Protein AF-G7JCQ2-F1 (afdb_monomer_lite)

Sequence (145 aa):
MEIYSQQILTRKNEEIAKVAKEKLEMEVLLRRLEAEKMELKRITLKRRAMVITLHTKLEEEKERVTMLVENDAESSCGEKEEVRAQKHVRREKNLFCSKYKTHTLGVLVLPCRHLSSCKACNALLQTCPICGMAKKGIIEIQNLI

Secondary structure (DSSP, 8-state):
-HHHHHHHHHHHHHHHHHHHHHHHHHHHHHHHHHHHHHHHHHHHHHHHHHHHHHHHHHHHHHHHHHHHHHHTT-S--------------------B-TTT--B---EEEETT---EE-HHHHHT-SB-TTT-PBP-EEEE-----

pLDDT: mean 79.12, std 21.1, range [32.06, 98.81]

Structure (mmCIF, N/CA/C/O backbone):
data_AF-G7JCQ2-F1
#
_entry.id   AF-G7JCQ2-F1
#
loop_
_atom_site.group_PDB
_atom_site.id
_atom_site.type_symbol
_atom_site.label_atom_id
_atom_site.label_alt_id
_atom_site.label_comp_id
_atom_site.label_asym_id
_atom_site.label_entity_id
_atom_site.label_seq_id
_atom_site.pdbx_PDB_ins_code
_atom_site.Cartn_x
_atom_site.Cartn_y
_atom_site.Cartn_z
_atom_site.occupancy
_atom_site.B_iso_or_equiv
_atom_site.auth_seq_id
_atom_site.auth_comp_id
_atom_site.auth_asym_id
_atom_site.auth_atom_id
_atom_site.pdbx_PDB_model_num
ATOM 1 N N . MET A 1 1 ? -27.606 -2.042 51.139 1.00 64.56 1 MET A N 1
ATOM 2 C CA . MET A 1 1 ? -26.304 -1.658 50.541 1.00 64.56 1 MET A CA 1
ATOM 3 C C . MET A 1 1 ? -25.825 -2.636 49.464 1.00 64.56 1 MET A C 1
ATOM 5 O O . MET A 1 1 ? -25.199 -2.181 48.514 1.00 64.56 1 MET A O 1
ATOM 9 N N . GLU A 1 2 ? -26.139 -3.934 49.542 1.00 80.81 2 GLU A N 1
ATOM 10 C CA . GLU A 1 2 ? -25.660 -4.945 48.573 1.00 80.81 2 GLU A CA 1
ATOM 11 C C . GLU A 1 2 ? -26.140 -4.734 47.129 1.00 80.81 2 GLU A C 1
ATOM 13 O O . GLU A 1 2 ? -25.335 -4.824 46.207 1.00 80.81 2 GLU A O 1
ATOM 18 N N . ILE A 1 3 ? -27.404 -4.346 46.921 1.00 90.56 3 ILE A N 1
ATOM 19 C CA . ILE A 1 3 ? -27.967 -4.128 45.572 1.00 90.56 3 ILE A CA 1
ATOM 20 C C . ILE A 1 3 ? -27.203 -3.034 44.807 1.00 90.56 3 ILE A C 1
ATOM 22 O O . ILE A 1 3 ? -26.891 -3.196 43.630 1.00 90.56 3 ILE A O 1
ATOM 26 N N . TYR A 1 4 ? -26.847 -1.942 45.486 1.00 93.12 4 TYR A N 1
ATOM 27 C CA . TYR A 1 4 ? -26.107 -0.832 44.882 1.00 93.12 4 TYR A CA 1
ATOM 28 C C . TYR A 1 4 ? -24.677 -1.236 44.495 1.00 93.12 4 TYR A C 1
ATOM 30 O O . TYR A 1 4 ? -24.217 -0.917 43.400 1.00 93.12 4 TYR A O 1
ATOM 38 N N . SER A 1 5 ? -23.993 -2.008 45.349 1.00 93.69 5 SER A N 1
ATOM 39 C CA . SER A 1 5 ? -22.675 -2.563 45.004 1.00 93.69 5 SER A CA 1
ATOM 40 C C . SER A 1 5 ? -22.752 -3.484 43.788 1.00 93.69 5 SER A C 1
ATOM 42 O O . SER A 1 5 ? -21.908 -3.404 42.898 1.00 93.69 5 SER A O 1
ATOM 44 N N . GLN A 1 6 ? -23.790 -4.316 43.698 1.00 94.88 6 GLN A N 1
ATOM 45 C CA . GLN A 1 6 ? -23.954 -5.244 42.582 1.00 94.88 6 GLN A CA 1
ATOM 46 C C . GLN A 1 6 ? -24.275 -4.530 41.258 1.00 94.88 6 GLN A C 1
ATOM 48 O O . GLN A 1 6 ? -23.754 -4.906 40.206 1.00 94.88 6 GLN A O 1
ATOM 53 N N . GLN A 1 7 ? -25.056 -3.449 41.305 1.00 95.75 7 GLN A N 1
ATOM 54 C CA . GLN A 1 7 ? -25.316 -2.579 40.150 1.00 95.75 7 GLN A CA 1
ATOM 55 C C . GLN A 1 7 ? -24.054 -1.856 39.657 1.00 95.75 7 GLN A C 1
ATOM 57 O O . GLN A 1 7 ? -23.829 -1.736 38.455 1.00 95.75 7 GLN A O 1
ATOM 62 N N . ILE A 1 8 ? -23.191 -1.398 40.568 1.00 96.75 8 ILE A N 1
ATOM 63 C CA . ILE A 1 8 ? -21.919 -0.776 40.179 1.00 96.75 8 ILE A CA 1
ATOM 64 C C . ILE A 1 8 ? -20.987 -1.800 39.528 1.00 96.75 8 ILE A C 1
ATOM 66 O O . ILE A 1 8 ? -20.383 -1.506 38.496 1.00 96.75 8 ILE A O 1
ATOM 70 N N . LEU A 1 9 ? -20.872 -2.996 40.111 1.00 96.62 9 LEU A N 1
ATOM 71 C CA . LEU A 1 9 ? -20.009 -4.054 39.582 1.00 96.62 9 LEU A CA 1
ATOM 72 C C . LEU A 1 9 ? -20.443 -4.498 38.184 1.00 96.62 9 LEU A C 1
ATOM 74 O O . LEU A 1 9 ? -19.604 -4.624 37.297 1.00 96.62 9 LEU A O 1
ATOM 78 N N . THR A 1 10 ? -21.745 -4.686 37.966 1.00 96.88 10 THR A N 1
ATOM 79 C CA . THR A 1 10 ? -22.289 -5.053 36.647 1.00 96.88 10 THR A CA 1
ATOM 80 C C . THR A 1 10 ? -21.985 -3.987 35.602 1.00 96.88 10 THR A C 1
ATOM 82 O O . THR A 1 10 ? -21.371 -4.303 34.584 1.00 96.88 10 THR A O 1
ATOM 85 N N . ARG A 1 11 ? -22.267 -2.713 35.896 1.00 97.75 11 ARG A N 1
ATOM 86 C CA . ARG A 1 11 ? -21.926 -1.601 34.998 1.00 97.75 11 ARG A CA 1
ATOM 87 C C . ARG A 1 11 ? -20.429 -1.541 34.676 1.00 97.75 11 ARG A C 1
ATOM 89 O O . ARG A 1 11 ? -20.047 -1.334 33.528 1.00 97.75 11 ARG A O 1
ATOM 96 N N . LYS A 1 12 ? -19.561 -1.716 35.676 1.00 98.00 12 LYS A N 1
ATOM 97 C CA . LYS A 1 12 ? -18.105 -1.708 35.462 1.00 98.00 12 LYS A CA 1
ATOM 98 C C . LYS A 1 12 ? -17.647 -2.881 34.602 1.00 98.00 12 LYS A C 1
ATOM 100 O O . LYS A 1 12 ? -16.807 -2.691 33.729 1.00 98.00 12 LYS A O 1
ATOM 105 N N . ASN A 1 13 ? -18.225 -4.061 34.800 1.00 98.19 13 ASN A N 1
ATOM 106 C CA . ASN A 1 13 ? -17.937 -5.228 33.972 1.00 98.19 13 ASN A CA 1
ATOM 107 C C . ASN A 1 13 ? -18.374 -5.019 32.516 1.00 98.19 13 ASN A C 1
ATOM 109 O O . ASN A 1 13 ? -17.644 -5.410 31.609 1.00 98.19 13 ASN A O 1
ATOM 113 N N . GLU A 1 14 ? -19.507 -4.357 32.276 1.00 98.19 14 GLU A N 1
ATOM 114 C CA . GLU A 1 14 ? -19.951 -3.986 30.926 1.00 98.19 14 GLU A CA 1
ATOM 115 C C . GLU A 1 14 ? -19.001 -2.979 30.263 1.00 98.19 14 GLU A C 1
ATOM 117 O O . GLU A 1 14 ? -18.617 -3.160 29.106 1.00 98.19 14 GLU A O 1
ATOM 122 N N . GLU A 1 15 ? -18.567 -1.948 30.999 1.00 98.25 15 GLU A N 1
ATOM 123 C CA . GLU A 1 15 ? -17.565 -0.980 30.528 1.00 98.25 15 GLU A CA 1
ATOM 124 C C . GLU A 1 15 ? -16.246 -1.690 30.159 1.00 98.25 15 GLU A C 1
ATOM 126 O O . GLU A 1 15 ? -15.697 -1.454 29.080 1.00 98.25 15 GLU A O 1
ATOM 131 N N . ILE A 1 16 ? -15.769 -2.614 31.003 1.00 98.44 16 ILE A N 1
ATOM 132 C CA . ILE A 1 16 ? -14.563 -3.419 30.745 1.00 98.44 16 ILE A CA 1
ATOM 133 C C . ILE A 1 16 ? -14.745 -4.302 29.508 1.00 98.44 16 ILE A C 1
ATOM 135 O O . ILE A 1 16 ? -13.866 -4.333 28.647 1.00 98.44 16 ILE A O 1
ATOM 139 N N . ALA A 1 17 ? -15.877 -5.001 29.391 1.00 98.44 17 ALA A N 1
ATOM 140 C CA . ALA A 1 17 ? -16.158 -5.876 28.257 1.00 98.44 17 ALA A CA 1
ATOM 141 C C . ALA A 1 17 ? -16.205 -5.093 26.937 1.00 98.44 17 ALA A C 1
ATOM 143 O O . ALA A 1 17 ? -15.665 -5.547 25.926 1.00 98.44 17 ALA A O 1
ATOM 144 N N . LYS A 1 18 ? -16.789 -3.889 26.954 1.00 98.56 18 LYS A N 1
ATOM 145 C CA . LYS A 1 18 ? -16.821 -2.996 25.794 1.00 98.56 18 LYS A CA 1
ATOM 146 C C . LYS A 1 18 ? -15.414 -2.579 25.367 1.00 98.56 18 LYS A C 1
ATOM 148 O O . LYS A 1 18 ? -15.057 -2.764 24.206 1.00 98.56 18 LYS A O 1
ATOM 153 N N . VAL A 1 19 ? -14.600 -2.083 26.300 1.00 98.50 19 VAL A N 1
ATOM 154 C CA . VAL A 1 19 ? -13.221 -1.658 26.002 1.00 98.50 19 VAL A CA 1
ATOM 155 C C . VAL A 1 19 ? -12.363 -2.842 25.542 1.00 98.50 19 VAL A C 1
ATOM 157 O O . VAL A 1 19 ? -11.559 -2.701 24.624 1.00 98.50 19 VAL A O 1
ATOM 160 N N . ALA A 1 20 ? -12.547 -4.029 26.126 1.00 98.56 20 ALA A N 1
ATOM 161 C CA . ALA A 1 20 ? -11.843 -5.239 25.707 1.00 98.56 20 ALA A CA 1
ATOM 162 C C . ALA A 1 20 ? -12.198 -5.650 24.268 1.00 98.56 20 ALA A C 1
ATOM 164 O O . ALA A 1 20 ? -11.308 -6.025 23.502 1.00 98.56 20 ALA A O 1
ATOM 165 N N . LYS A 1 21 ? -13.476 -5.535 23.882 1.00 98.50 21 LYS A N 1
ATOM 166 C CA . LYS A 1 21 ? -13.931 -5.788 22.510 1.00 98.50 21 LYS A CA 1
ATOM 167 C C . LYS A 1 21 ? -13.309 -4.798 21.523 1.00 98.50 21 LYS A C 1
ATOM 169 O O . LYS A 1 21 ? -12.718 -5.225 20.536 1.00 98.50 21 LYS A O 1
ATOM 174 N N . GLU A 1 22 ? -13.392 -3.501 21.814 1.00 98.56 22 GLU A N 1
ATOM 175 C CA . GLU A 1 22 ? -12.808 -2.449 20.970 1.00 98.56 22 GLU A CA 1
ATOM 176 C C . GLU A 1 22 ? -11.291 -2.634 20.820 1.00 98.56 22 GLU A C 1
ATOM 178 O O . GLU A 1 22 ? -10.754 -2.558 19.715 1.00 98.56 22 GLU A O 1
ATOM 183 N N . LYS A 1 23 ? -10.589 -2.970 21.910 1.00 98.50 23 LYS A N 1
ATOM 184 C CA . LYS A 1 23 ? -9.157 -3.290 21.873 1.00 98.50 23 LYS A CA 1
ATOM 185 C C . LYS A 1 23 ? -8.858 -4.448 20.918 1.00 98.50 23 LYS A C 1
ATOM 187 O O . LYS A 1 23 ? -7.937 -4.340 20.111 1.00 98.50 23 LYS A O 1
ATOM 192 N N . LEU A 1 24 ? -9.623 -5.539 20.989 1.00 98.69 24 LEU A N 1
ATOM 193 C CA . LEU A 1 24 ? -9.424 -6.699 20.119 1.00 98.69 24 LEU A CA 1
ATOM 194 C C . LEU A 1 24 ? -9.631 -6.342 18.640 1.00 98.69 24 LEU A C 1
ATOM 196 O O . LEU A 1 24 ? -8.830 -6.738 17.793 1.00 98.69 24 LEU A O 1
ATOM 200 N N . GLU A 1 25 ? -10.678 -5.574 18.328 1.00 98.62 25 GLU A N 1
ATOM 201 C CA . GLU A 1 25 ? -10.949 -5.093 16.968 1.00 98.62 25 GLU A CA 1
ATOM 202 C C . GLU A 1 25 ? -9.783 -4.248 16.437 1.00 98.62 25 GLU A C 1
ATOM 204 O O . GLU A 1 25 ? -9.300 -4.476 15.323 1.00 98.62 25 GLU A O 1
ATOM 209 N N . MET A 1 26 ? -9.262 -3.336 17.262 1.00 98.62 26 MET A N 1
ATOM 210 C CA . MET A 1 26 ? -8.110 -2.507 16.907 1.00 98.62 26 MET A CA 1
ATOM 211 C C . MET A 1 26 ? -6.836 -3.331 16.688 1.00 98.62 26 MET A C 1
ATOM 213 O O . MET A 1 26 ? -6.115 -3.091 15.720 1.00 98.62 26 MET A O 1
ATOM 217 N N . GLU A 1 27 ? -6.565 -4.337 17.522 1.00 98.75 27 GLU A N 1
ATOM 218 C CA . GLU A 1 27 ? -5.420 -5.238 17.338 1.00 98.75 27 GLU A CA 1
ATOM 219 C C . GLU A 1 27 ? -5.520 -6.060 16.044 1.00 98.75 27 GLU A C 1
ATOM 221 O O . GLU A 1 27 ? -4.516 -6.286 15.366 1.00 98.75 27 GLU A O 1
ATOM 226 N N . VAL A 1 28 ? -6.724 -6.506 15.671 1.00 98.62 28 VAL A N 1
ATOM 227 C CA . VAL A 1 28 ? -6.957 -7.210 14.400 1.00 98.62 28 VAL A CA 1
ATOM 228 C C . VAL A 1 28 ? -6.686 -6.289 13.211 1.00 98.62 28 VAL A C 1
ATOM 230 O O . VAL A 1 28 ? -5.988 -6.692 12.276 1.00 98.62 28 VAL A O 1
ATOM 233 N N . LEU A 1 29 ? -7.185 -5.051 13.251 1.00 98.62 29 LEU A N 1
ATOM 234 C CA . LEU A 1 29 ? -6.926 -4.062 12.204 1.00 98.62 29 LEU A CA 1
ATOM 235 C C . LEU A 1 29 ? -5.436 -3.732 12.091 1.00 98.62 29 LEU A C 1
ATOM 237 O O . LEU A 1 29 ? -4.911 -3.674 10.979 1.00 98.62 29 LEU A O 1
ATOM 241 N N . LEU A 1 30 ? -4.746 -3.577 13.223 1.00 98.81 30 LEU A N 1
ATOM 242 C CA . LEU A 1 30 ? -3.314 -3.299 13.251 1.00 98.81 30 LEU A CA 1
ATOM 243 C C . LEU A 1 30 ? -2.516 -4.427 12.589 1.00 98.81 30 LEU A C 1
ATOM 245 O O . LEU A 1 30 ? -1.739 -4.162 11.673 1.00 98.81 30 LEU A O 1
ATOM 249 N N . ARG A 1 31 ? -2.780 -5.687 12.964 1.00 98.75 31 ARG A N 1
ATOM 250 C CA . ARG A 1 31 ? -2.130 -6.857 12.349 1.00 98.75 31 ARG A CA 1
ATOM 251 C C . ARG A 1 31 ? -2.357 -6.917 10.838 1.00 98.75 31 ARG A C 1
ATOM 253 O O . ARG A 1 31 ? -1.432 -7.228 10.087 1.00 98.75 31 ARG A O 1
ATOM 260 N N . ARG A 1 32 ? -3.569 -6.590 10.372 1.00 98.69 32 ARG A N 1
ATOM 261 C CA . ARG A 1 32 ? -3.880 -6.552 8.934 1.00 98.69 32 ARG A CA 1
ATOM 262 C C . ARG A 1 32 ? -3.069 -5.476 8.211 1.00 98.69 32 ARG A C 1
ATOM 264 O O . ARG A 1 32 ? -2.437 -5.768 7.199 1.00 98.69 32 ARG A O 1
ATOM 271 N N . LEU A 1 33 ? -3.043 -4.257 8.749 1.00 98.75 33 LEU A N 1
ATOM 272 C CA . LEU A 1 33 ? -2.293 -3.140 8.166 1.00 98.75 33 LEU A CA 1
ATOM 273 C C . LEU A 1 33 ? -0.783 -3.404 8.149 1.00 98.75 33 LEU A C 1
ATOM 275 O O . LEU A 1 33 ? -0.097 -3.047 7.190 1.00 98.75 33 LEU A O 1
ATOM 279 N N . GLU A 1 34 ? -0.249 -4.051 9.182 1.00 98.81 34 GLU A N 1
ATOM 280 C CA . GLU A 1 34 ? 1.154 -4.462 9.224 1.00 98.81 34 GLU A CA 1
ATOM 281 C C . GLU A 1 34 ? 1.482 -5.483 8.130 1.00 98.81 34 GLU A C 1
ATOM 283 O O . GLU A 1 34 ? 2.492 -5.326 7.437 1.00 98.81 34 GLU A O 1
ATOM 288 N N . ALA A 1 35 ? 0.615 -6.475 7.908 1.00 98.62 35 ALA A N 1
ATOM 289 C CA . ALA A 1 35 ? 0.781 -7.441 6.825 1.00 98.62 35 ALA A CA 1
ATOM 290 C C . ALA A 1 35 ? 0.739 -6.766 5.440 1.00 98.62 35 ALA A C 1
ATOM 292 O O . ALA A 1 35 ? 1.644 -6.971 4.626 1.00 98.62 35 ALA A O 1
ATOM 293 N N . GLU A 1 36 ? -0.248 -5.897 5.193 1.00 98.75 36 GLU A N 1
ATOM 294 C CA . GLU A 1 36 ? -0.365 -5.122 3.948 1.00 98.75 36 GLU A CA 1
ATOM 295 C C . GLU A 1 36 ? 0.879 -4.252 3.702 1.00 98.75 36 GLU A C 1
ATOM 297 O O . GLU A 1 36 ? 1.440 -4.237 2.604 1.00 98.75 36 GLU A O 1
ATOM 302 N N . LYS A 1 37 ? 1.381 -3.574 4.741 1.00 98.50 37 LYS A N 1
ATOM 303 C CA . LYS A 1 37 ? 2.609 -2.769 4.676 1.00 98.50 37 LYS A CA 1
ATOM 304 C C . LYS A 1 37 ? 3.818 -3.603 4.261 1.00 98.50 37 LYS A C 1
ATOM 306 O O . LYS A 1 37 ? 4.625 -3.148 3.444 1.00 98.50 37 LYS A O 1
ATOM 311 N N . MET A 1 38 ? 3.984 -4.793 4.834 1.00 98.62 38 MET A N 1
ATOM 312 C CA . MET A 1 38 ? 5.109 -5.672 4.503 1.00 98.62 38 MET A CA 1
ATOM 313 C C . MET A 1 38 ? 5.020 -6.174 3.059 1.00 98.62 38 MET A C 1
ATOM 315 O O . MET A 1 38 ? 6.026 -6.171 2.345 1.00 98.62 38 MET A O 1
ATOM 319 N N . GLU A 1 39 ? 3.819 -6.500 2.590 1.00 98.69 39 GLU A N 1
ATOM 320 C CA . GLU A 1 39 ? 3.589 -6.922 1.210 1.00 98.69 39 GLU A CA 1
ATOM 321 C C . GLU A 1 39 ? 3.871 -5.796 0.201 1.00 98.69 39 GLU A C 1
ATOM 323 O O . GLU A 1 39 ? 4.594 -5.992 -0.781 1.00 98.69 39 GLU A O 1
ATOM 328 N N . LEU A 1 40 ? 3.411 -4.572 0.476 1.00 98.69 40 LEU A N 1
ATOM 329 C CA . LEU A 1 40 ? 3.705 -3.409 -0.367 1.00 98.69 40 LEU A CA 1
ATOM 330 C C . LEU A 1 40 ? 5.206 -3.097 -0.424 1.00 98.69 40 LEU A C 1
ATOM 332 O O . LEU A 1 40 ? 5.734 -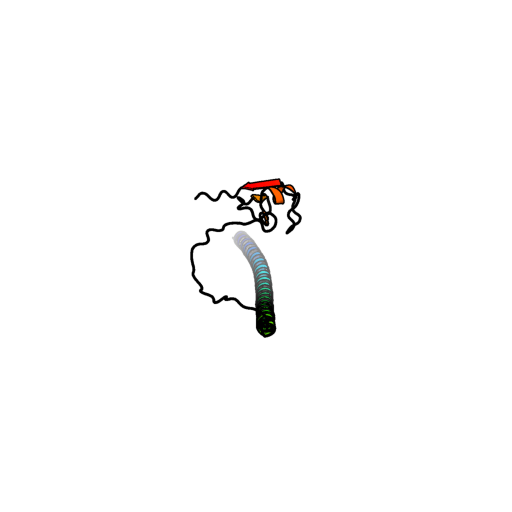2.784 -1.499 1.00 98.69 40 LEU A O 1
ATOM 336 N N . LYS A 1 41 ? 5.926 -3.231 0.698 1.00 98.75 41 LYS A N 1
ATOM 337 C CA . LYS A 1 41 ? 7.393 -3.114 0.719 1.00 98.75 41 LYS A CA 1
ATOM 338 C C . LYS A 1 41 ? 8.044 -4.169 -0.174 1.00 98.75 41 LYS A C 1
ATOM 340 O O . LYS A 1 41 ? 8.902 -3.827 -0.989 1.00 98.75 41 LYS A O 1
ATOM 345 N N . ARG A 1 42 ? 7.612 -5.431 -0.075 1.00 98.69 42 ARG A N 1
ATOM 346 C CA . ARG A 1 42 ? 8.112 -6.535 -0.907 1.00 98.69 42 ARG A CA 1
ATOM 347 C C . ARG A 1 42 ? 7.894 -6.261 -2.397 1.00 98.69 42 ARG A C 1
ATOM 349 O O . ARG A 1 42 ? 8.812 -6.449 -3.195 1.00 98.69 42 ARG A O 1
ATOM 356 N N . ILE A 1 43 ? 6.701 -5.808 -2.781 1.00 98.56 43 ILE A N 1
ATOM 357 C CA . ILE A 1 43 ? 6.374 -5.451 -4.170 1.00 98.56 43 ILE A CA 1
ATOM 358 C C . ILE A 1 43 ? 7.261 -4.302 -4.651 1.00 98.56 43 ILE A C 1
ATOM 360 O O . ILE A 1 43 ? 7.825 -4.377 -5.742 1.00 98.56 43 ILE A O 1
ATOM 364 N N . THR A 1 44 ? 7.423 -3.263 -3.835 1.00 98.56 44 THR A N 1
ATOM 365 C CA . THR A 1 44 ? 8.239 -2.092 -4.178 1.00 98.56 44 THR A CA 1
ATOM 366 C C . THR A 1 44 ? 9.699 -2.473 -4.403 1.00 98.56 44 THR A C 1
ATOM 368 O O . THR A 1 44 ? 10.290 -2.055 -5.395 1.00 98.56 44 THR A O 1
ATOM 371 N N . LEU A 1 45 ? 10.270 -3.318 -3.539 1.00 98.62 45 LEU A N 1
ATOM 372 C CA . LEU A 1 45 ? 11.637 -3.816 -3.703 1.00 98.62 45 LEU A CA 1
ATOM 373 C C . LEU A 1 45 ? 11.800 -4.616 -4.999 1.00 98.62 45 LEU A C 1
ATOM 375 O O . LEU A 1 45 ? 12.734 -4.356 -5.756 1.00 98.62 45 LEU A O 1
ATOM 379 N N . LYS A 1 46 ? 10.868 -5.532 -5.302 1.00 98.56 46 LYS A N 1
ATOM 380 C CA . LYS A 1 46 ? 10.893 -6.289 -6.565 1.00 98.56 46 LYS A CA 1
ATOM 381 C C . LYS A 1 46 ? 10.798 -5.370 -7.782 1.00 98.56 46 LYS A C 1
ATOM 383 O O . LYS A 1 46 ? 11.594 -5.504 -8.704 1.00 98.56 46 LYS A O 1
ATOM 388 N N . ARG A 1 47 ? 9.876 -4.402 -7.768 1.00 98.56 47 ARG A N 1
ATOM 389 C CA . ARG A 1 47 ? 9.733 -3.414 -8.850 1.00 98.56 47 ARG A CA 1
ATOM 390 C C . ARG A 1 47 ? 10.999 -2.581 -9.020 1.00 98.56 47 ARG A C 1
ATOM 392 O O . ARG A 1 47 ? 11.439 -2.384 -10.145 1.00 98.56 47 ARG A O 1
ATOM 399 N N . ARG A 1 48 ? 11.618 -2.142 -7.920 1.00 98.44 48 ARG A N 1
ATOM 400 C CA . ARG A 1 48 ? 12.886 -1.403 -7.953 1.00 98.44 48 ARG A CA 1
ATOM 401 C C . ARG A 1 48 ? 14.000 -2.232 -8.590 1.00 98.44 48 ARG A C 1
ATOM 403 O O . ARG A 1 48 ? 14.696 -1.715 -9.454 1.00 98.44 48 ARG A O 1
ATOM 410 N N . ALA A 1 49 ? 14.137 -3.503 -8.209 1.00 98.50 49 ALA A N 1
ATOM 411 C CA . ALA A 1 49 ? 15.117 -4.404 -8.813 1.00 98.50 49 ALA A CA 1
ATOM 412 C C . ALA A 1 49 ? 14.880 -4.571 -10.323 1.00 98.50 49 ALA A C 1
ATOM 414 O O . ALA A 1 49 ? 15.812 -4.420 -11.104 1.00 98.50 49 ALA A O 1
ATOM 415 N N . MET A 1 50 ? 13.626 -4.780 -10.745 1.00 98.44 50 MET A N 1
ATOM 416 C CA . MET A 1 50 ? 13.274 -4.873 -12.167 1.00 98.44 50 MET A CA 1
ATOM 417 C C . MET A 1 50 ? 13.629 -3.599 -12.940 1.00 98.44 50 MET A C 1
ATOM 419 O O . MET A 1 50 ? 14.192 -3.691 -14.025 1.00 98.44 50 MET A O 1
ATOM 423 N N . VAL A 1 51 ? 13.329 -2.418 -12.388 1.00 98.56 51 VAL A N 1
ATOM 424 C CA . VAL A 1 51 ? 13.674 -1.131 -13.014 1.00 98.56 51 VAL A CA 1
ATOM 425 C C . VAL A 1 51 ? 15.183 -0.999 -13.193 1.00 98.56 51 VAL A C 1
ATOM 427 O O . VAL A 1 51 ? 15.620 -0.606 -14.268 1.00 98.56 51 VAL A O 1
ATOM 430 N N . ILE A 1 52 ? 15.972 -1.369 -12.179 1.00 98.31 52 ILE A N 1
ATOM 431 C CA . ILE A 1 52 ? 17.437 -1.353 -12.270 1.00 98.31 52 ILE A CA 1
ATOM 432 C C . ILE A 1 52 ? 17.905 -2.290 -13.386 1.00 98.31 52 ILE A C 1
ATOM 434 O O . ILE A 1 52 ? 18.625 -1.851 -14.272 1.00 98.31 52 ILE A O 1
ATOM 438 N N . THR A 1 53 ? 17.443 -3.544 -13.408 1.00 98.38 53 THR A N 1
ATOM 439 C CA . THR A 1 53 ? 17.826 -4.512 -14.448 1.00 98.38 53 THR A CA 1
ATOM 440 C C . THR A 1 53 ? 17.464 -4.033 -15.853 1.00 98.38 53 THR A C 1
ATOM 442 O O . THR A 1 53 ? 18.266 -4.169 -16.773 1.00 98.38 53 THR A O 1
ATOM 445 N N . LEU A 1 54 ? 16.263 -3.482 -16.039 1.00 98.38 54 LEU A N 1
ATOM 446 C CA . LEU A 1 54 ? 15.833 -2.960 -17.336 1.00 98.38 54 LEU A CA 1
ATOM 447 C C . LEU A 1 54 ? 16.654 -1.740 -17.755 1.00 98.38 54 LEU A C 1
ATOM 449 O O . LEU A 1 54 ? 17.020 -1.634 -18.921 1.00 98.38 54 LEU A O 1
ATOM 453 N N . HIS A 1 55 ? 16.961 -0.844 -16.815 1.00 98.19 55 HIS A N 1
ATOM 454 C CA . HIS A 1 55 ? 17.796 0.319 -17.084 1.00 98.19 55 HIS A CA 1
ATOM 455 C C . HIS A 1 55 ? 19.208 -0.095 -17.502 1.00 98.19 55 HIS A C 1
ATOM 457 O O . HIS A 1 55 ? 19.679 0.369 -18.532 1.00 98.19 55 HIS A O 1
ATOM 463 N N . THR A 1 56 ? 19.837 -1.025 -16.778 1.00 98.00 56 THR A N 1
ATOM 464 C CA . THR A 1 56 ? 21.159 -1.557 -17.137 1.00 98.00 56 THR A CA 1
ATOM 465 C C . THR A 1 56 ? 21.158 -2.162 -18.540 1.00 98.00 56 THR A C 1
ATOM 467 O O . THR A 1 56 ? 21.974 -1.769 -19.363 1.00 98.00 56 THR A O 1
ATOM 470 N N . LYS A 1 57 ? 20.187 -3.029 -18.860 1.00 97.81 57 LYS A N 1
ATOM 471 C CA . LYS A 1 57 ? 20.069 -3.615 -20.207 1.00 97.81 57 LYS A CA 1
ATOM 472 C C . LYS A 1 57 ? 19.894 -2.563 -21.301 1.00 97.81 57 LYS A C 1
ATOM 474 O O . LYS A 1 57 ? 20.426 -2.720 -22.392 1.00 97.81 57 LYS A O 1
ATOM 479 N N . LEU A 1 58 ? 19.135 -1.504 -21.024 1.00 97.62 58 LEU A N 1
ATOM 480 C CA . LEU A 1 58 ? 18.941 -0.419 -21.979 1.00 97.62 58 LEU A CA 1
ATOM 481 C C . LEU A 1 58 ? 20.246 0.338 -22.248 1.00 97.62 58 LEU A C 1
ATOM 483 O O . LEU A 1 58 ? 20.516 0.669 -23.399 1.00 97.62 58 LEU A O 1
ATOM 487 N N . GLU A 1 59 ? 21.039 0.621 -21.214 1.00 96.56 59 GLU A N 1
ATOM 488 C CA . GLU A 1 59 ? 22.337 1.279 -21.393 1.00 96.56 59 GLU A CA 1
ATOM 489 C C . GLU A 1 59 ? 23.331 0.378 -22.143 1.00 96.56 59 GLU A C 1
ATOM 491 O O . GLU A 1 59 ? 23.980 0.848 -23.072 1.00 96.56 59 GLU A O 1
ATOM 496 N N . GLU A 1 60 ? 23.363 -0.926 -21.850 1.00 95.81 60 GLU A N 1
ATOM 497 C CA . GLU A 1 60 ? 24.183 -1.896 -22.594 1.00 95.81 60 GLU A CA 1
ATOM 498 C C . GLU A 1 60 ? 23.814 -1.966 -24.091 1.00 95.81 60 GLU A C 1
ATOM 500 O O . GLU A 1 60 ? 24.694 -2.048 -24.947 1.00 95.81 60 GLU A O 1
ATOM 505 N N . GLU A 1 61 ? 22.520 -1.938 -24.438 1.00 94.38 61 GLU A N 1
ATOM 506 C CA . GLU A 1 61 ? 22.077 -1.897 -25.843 1.00 94.38 61 GLU A CA 1
ATOM 507 C C . GLU A 1 61 ? 22.450 -0.577 -26.528 1.00 94.38 61 GLU A C 1
ATOM 509 O O . GLU A 1 61 ? 22.875 -0.576 -27.682 1.00 94.38 61 GLU A O 1
ATOM 514 N N . LYS A 1 62 ? 22.324 0.561 -25.834 1.00 93.81 62 LYS A N 1
ATOM 515 C CA . LYS A 1 62 ? 22.753 1.862 -26.376 1.00 93.81 62 LYS A CA 1
ATOM 516 C C . LYS A 1 62 ? 24.252 1.886 -26.657 1.00 93.81 62 LYS A C 1
ATOM 518 O O . LYS A 1 62 ? 24.666 2.415 -27.689 1.00 93.81 62 LYS A O 1
ATOM 523 N N . GLU A 1 63 ? 25.054 1.323 -25.759 1.00 89.44 63 GLU A N 1
ATOM 524 C CA . GLU A 1 63 ? 26.497 1.199 -25.947 1.00 89.44 63 GLU A CA 1
ATOM 525 C C . GLU A 1 63 ? 26.818 0.294 -27.143 1.00 89.44 63 GLU A C 1
ATOM 527 O O . GLU A 1 63 ? 27.587 0.698 -28.009 1.00 89.44 63 GLU A O 1
ATOM 532 N N . ARG A 1 64 ? 26.140 -0.857 -27.289 1.00 88.50 64 ARG A N 1
ATOM 533 C CA . ARG A 1 64 ? 26.269 -1.714 -28.485 1.00 88.50 64 ARG A CA 1
ATOM 534 C C . ARG A 1 64 ? 25.959 -0.980 -29.785 1.00 88.50 64 ARG A C 1
ATOM 536 O O . ARG A 1 64 ? 26.721 -1.095 -30.741 1.00 88.50 64 ARG A O 1
ATOM 543 N N . VAL A 1 65 ? 24.864 -0.222 -29.832 1.00 84.88 65 VAL A N 1
ATOM 544 C CA . VAL A 1 65 ? 24.505 0.576 -31.015 1.00 84.88 65 VAL A CA 1
ATOM 545 C C . VAL A 1 65 ? 25.571 1.634 -31.301 1.00 84.88 65 VAL A C 1
ATOM 547 O O . VAL A 1 65 ? 25.938 1.824 -32.455 1.00 84.88 65 VAL A O 1
ATOM 550 N N . THR A 1 66 ? 26.109 2.283 -30.267 1.00 80.75 66 THR A N 1
ATOM 551 C CA . THR A 1 66 ? 27.178 3.285 -30.418 1.00 80.75 66 THR A CA 1
ATOM 552 C C . THR A 1 66 ? 28.456 2.648 -30.980 1.00 80.75 66 THR A C 1
ATOM 554 O O . THR A 1 66 ? 28.990 3.141 -31.967 1.00 80.75 66 THR A O 1
ATOM 557 N N . MET A 1 67 ? 28.878 1.497 -30.445 1.00 72.88 67 MET A N 1
ATOM 558 C CA . MET A 1 67 ? 30.052 0.744 -30.915 1.00 72.88 67 MET A CA 1
ATOM 559 C C . MET A 1 67 ? 29.913 0.222 -32.356 1.00 72.88 67 MET A C 1
ATOM 561 O O . MET A 1 67 ? 30.907 0.128 -33.078 1.00 72.88 67 MET A O 1
ATOM 565 N N . LEU A 1 68 ? 28.697 -0.137 -32.788 1.00 69.44 68 LEU A N 1
ATOM 566 C CA . LEU A 1 68 ? 28.422 -0.539 -34.174 1.00 69.44 68 LEU A CA 1
ATOM 567 C C . LEU A 1 68 ? 28.526 0.647 -35.141 1.00 69.44 68 LEU A C 1
ATOM 569 O O . LEU A 1 68 ? 29.090 0.497 -36.219 1.00 69.44 68 LEU A O 1
ATOM 573 N N . VAL A 1 69 ? 28.037 1.826 -34.746 1.00 62.41 69 VAL A N 1
ATOM 574 C CA . VAL A 1 69 ? 28.156 3.059 -35.545 1.00 62.41 69 VAL A CA 1
ATOM 575 C C . VAL A 1 69 ? 29.614 3.524 -35.652 1.00 62.41 69 VAL A C 1
ATOM 577 O O . VAL A 1 69 ? 30.003 4.065 -36.681 1.00 62.41 69 VAL A O 1
ATOM 580 N N . GLU A 1 70 ? 30.433 3.290 -34.623 1.00 55.81 70 GLU A N 1
ATOM 581 C CA . GLU A 1 70 ? 31.862 3.630 -34.638 1.00 55.81 70 GLU A CA 1
ATOM 582 C C . GLU A 1 70 ? 32.711 2.671 -35.499 1.00 55.81 70 GLU A C 1
ATOM 584 O O . GLU A 1 70 ? 33.697 3.112 -36.083 1.00 55.81 70 GLU A O 1
ATOM 589 N N . ASN A 1 71 ? 32.323 1.395 -35.646 1.00 51.88 71 ASN A N 1
ATOM 590 C CA . ASN A 1 71 ? 33.047 0.423 -36.489 1.00 51.88 71 ASN A CA 1
ATOM 591 C C . ASN A 1 71 ? 32.677 0.470 -37.983 1.00 51.88 71 ASN A C 1
ATOM 593 O O . ASN A 1 71 ? 33.464 0.019 -38.810 1.00 51.88 71 ASN A O 1
ATOM 597 N N . ASP A 1 72 ? 31.519 1.021 -38.355 1.00 49.25 72 ASP A N 1
ATOM 598 C CA . ASP A 1 72 ? 31.099 1.147 -39.766 1.00 49.25 72 ASP A CA 1
ATOM 599 C C . ASP A 1 72 ? 31.723 2.380 -40.468 1.00 49.25 72 ASP A C 1
ATOM 601 O O . ASP A 1 72 ? 31.452 2.663 -41.634 1.00 49.25 72 ASP A O 1
ATOM 605 N N . ALA A 1 73 ? 32.583 3.124 -39.758 1.00 48.28 73 ALA A N 1
ATOM 606 C CA . ALA A 1 73 ? 33.273 4.319 -40.246 1.00 48.28 73 ALA A CA 1
ATOM 607 C C . ALA A 1 73 ? 34.673 4.050 -40.849 1.00 48.28 73 ALA A C 1
ATOM 609 O O . ALA A 1 73 ? 35.325 4.991 -41.298 1.00 48.28 73 ALA A O 1
ATOM 610 N N . GLU A 1 74 ? 35.133 2.793 -40.927 1.00 46.22 74 GLU A N 1
ATOM 611 C CA . GLU A 1 74 ? 36.384 2.419 -41.623 1.00 46.22 74 GLU A CA 1
ATOM 612 C C . GLU A 1 74 ? 36.189 2.063 -43.116 1.00 46.22 74 GLU A C 1
ATOM 614 O O . GLU A 1 74 ? 37.060 1.460 -43.745 1.00 46.22 74 GLU A O 1
ATOM 619 N N . SER A 1 75 ? 35.075 2.465 -43.741 1.00 47.75 75 SER A N 1
ATOM 620 C CA . SER A 1 75 ? 34.916 2.389 -45.201 1.00 47.75 75 SER A CA 1
ATOM 621 C C . SER A 1 75 ? 35.260 3.730 -45.858 1.00 47.75 75 SER A C 1
ATOM 623 O O . SER A 1 75 ? 34.481 4.681 -45.870 1.00 47.75 75 SER A O 1
ATOM 625 N N . SER A 1 76 ? 36.483 3.802 -46.380 1.00 49.88 76 SER A N 1
ATOM 626 C CA . SER A 1 76 ? 37.058 4.922 -47.131 1.00 49.88 76 SER A CA 1
ATOM 627 C C . SER A 1 76 ? 36.195 5.369 -48.323 1.00 49.88 76 SER A C 1
ATOM 629 O O . SER A 1 76 ? 36.016 4.597 -49.263 1.00 49.88 76 SER A O 1
ATOM 631 N N . CYS A 1 77 ? 35.740 6.634 -48.312 1.00 34.34 77 CYS A N 1
ATOM 632 C CA . CYS A 1 77 ? 35.823 7.575 -49.444 1.00 34.34 77 CYS A CA 1
ATOM 633 C C . CYS A 1 77 ? 35.282 8.981 -49.080 1.00 34.34 77 CYS A C 1
ATOM 635 O O . CYS A 1 77 ? 34.074 9.173 -48.977 1.00 34.34 77 CYS A O 1
ATOM 637 N N . GLY A 1 78 ? 36.171 9.983 -49.023 1.00 32.06 78 GLY A N 1
ATOM 638 C CA . GLY A 1 78 ? 35.839 11.392 -49.307 1.00 32.06 78 GLY A CA 1
ATOM 639 C C . GLY A 1 78 ? 35.680 12.347 -48.114 1.00 32.06 78 GLY A C 1
ATOM 640 O O . GLY A 1 78 ? 34.674 12.339 -47.421 1.00 32.06 78 GLY A O 1
ATOM 641 N N . GLU A 1 79 ? 36.679 13.219 -47.964 1.00 38.88 79 GLU A N 1
ATOM 642 C CA . GLU A 1 79 ? 36.787 14.459 -47.166 1.00 38.88 79 GLU A CA 1
ATOM 643 C C . GLU A 1 79 ? 35.441 15.234 -46.999 1.00 38.88 79 GLU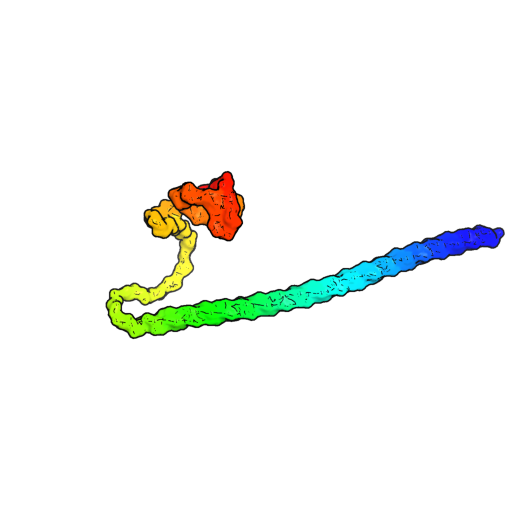 A C 1
ATOM 645 O O . GLU A 1 79 ? 34.681 15.345 -47.957 1.00 38.88 79 GLU A O 1
ATOM 650 N N . LYS A 1 80 ? 35.067 15.873 -45.872 1.00 36.59 80 LYS A N 1
ATOM 651 C CA . LYS A 1 80 ? 35.806 16.828 -45.018 1.00 36.59 80 LYS A CA 1
ATOM 652 C C . LYS A 1 80 ? 35.176 16.971 -43.614 1.00 36.59 80 LYS A C 1
ATOM 654 O O . LYS A 1 80 ? 33.975 17.182 -43.496 1.00 36.59 80 LYS A O 1
ATOM 659 N N . GLU A 1 81 ? 36.051 16.938 -42.607 1.00 35.16 81 GLU A N 1
ATOM 660 C CA . GLU A 1 81 ? 36.037 17.658 -41.316 1.00 35.16 81 GLU A CA 1
ATOM 661 C C . GLU A 1 81 ? 34.718 17.821 -40.531 1.00 35.16 81 GLU A C 1
ATOM 663 O O . GLU A 1 81 ? 34.032 18.839 -40.596 1.00 35.16 81 GLU A O 1
ATOM 668 N N . GLU A 1 82 ? 34.502 16.891 -39.599 1.00 44.28 82 GLU A N 1
ATOM 669 C CA . GLU A 1 82 ? 33.978 17.204 -38.269 1.00 44.28 82 GLU A CA 1
ATOM 670 C C . GLU A 1 82 ? 35.064 16.904 -37.227 1.00 44.28 82 GLU A C 1
ATOM 672 O O . GLU A 1 82 ? 35.481 15.756 -37.094 1.00 44.28 82 GLU A O 1
ATOM 677 N N . VAL A 1 83 ? 35.461 17.887 -36.408 1.00 39.97 83 VAL A N 1
ATOM 678 C CA . VAL A 1 83 ? 35.897 17.595 -35.033 1.00 39.97 83 VAL A CA 1
ATOM 679 C C . VAL A 1 83 ? 35.260 18.579 -34.055 1.00 39.97 83 VAL A C 1
ATOM 681 O O . VAL A 1 83 ? 35.451 19.792 -34.094 1.00 39.97 83 VAL A O 1
ATOM 684 N N . ARG A 1 84 ? 34.483 17.960 -33.167 1.00 48.97 84 ARG A N 1
ATOM 685 C CA . ARG A 1 84 ? 33.844 18.416 -31.931 1.00 48.97 84 ARG A CA 1
ATOM 686 C C . ARG A 1 84 ? 34.502 19.609 -31.231 1.00 48.97 84 ARG A C 1
ATOM 688 O O . ARG A 1 84 ? 35.680 19.577 -30.895 1.00 48.97 84 ARG A O 1
ATOM 695 N N . ALA A 1 85 ? 33.657 20.512 -30.738 1.00 32.78 85 ALA A N 1
ATOM 696 C CA . ALA A 1 85 ? 33.876 21.115 -29.427 1.00 32.78 85 ALA A CA 1
ATOM 697 C C . ALA A 1 85 ? 32.540 21.390 -28.732 1.00 32.78 85 ALA A C 1
ATOM 699 O O . ALA A 1 85 ? 31.748 22.246 -29.123 1.00 32.78 85 ALA A O 1
ATOM 700 N N . GLN A 1 86 ? 32.322 20.637 -27.662 1.00 44.44 86 GLN A N 1
ATOM 701 C CA . GLN A 1 86 ? 31.364 20.893 -26.600 1.00 44.44 86 GLN A CA 1
ATOM 702 C C . GLN A 1 86 ? 31.444 22.371 -26.173 1.00 44.44 86 GLN A C 1
ATOM 704 O O . GLN A 1 86 ? 32.426 22.800 -25.570 1.00 44.44 86 GLN A O 1
ATOM 709 N N . LYS A 1 87 ? 30.405 23.160 -26.454 1.00 32.59 87 LYS A N 1
ATOM 710 C CA . LYS A 1 87 ? 30.161 24.429 -25.76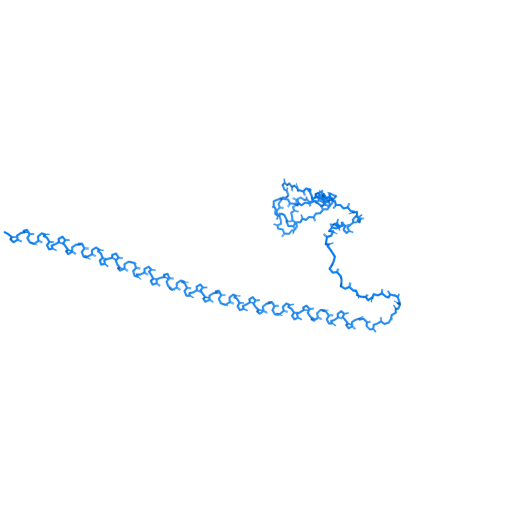2 1.00 32.59 87 LYS A CA 1
ATOM 711 C C . LYS A 1 87 ? 28.698 24.505 -25.358 1.00 32.59 87 LYS A C 1
ATOM 713 O O . LYS A 1 87 ? 27.804 24.683 -26.179 1.00 32.59 87 L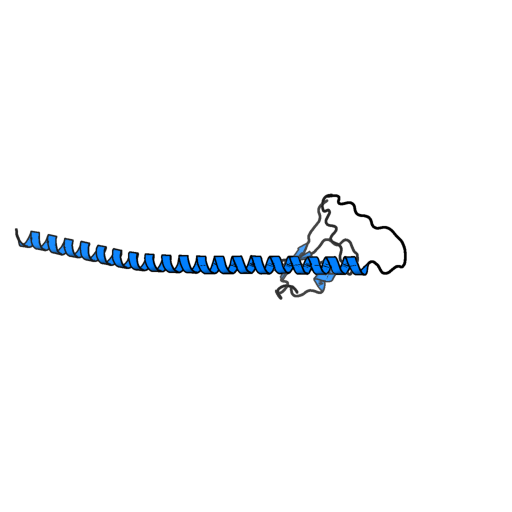YS A O 1
ATOM 718 N N . HIS A 1 88 ? 28.485 24.379 -24.051 1.00 39.44 88 HIS A N 1
ATOM 719 C CA . HIS A 1 88 ? 27.347 24.952 -23.350 1.00 39.44 88 HIS A CA 1
ATOM 720 C C . HIS A 1 88 ? 27.180 26.417 -23.779 1.00 39.44 88 HIS A C 1
ATOM 722 O O . HIS A 1 88 ? 27.857 27.299 -23.260 1.00 39.44 88 HIS A O 1
ATOM 728 N N . VAL A 1 89 ? 26.271 26.685 -24.712 1.00 33.28 89 VAL A N 1
ATOM 729 C CA . VAL A 1 89 ? 25.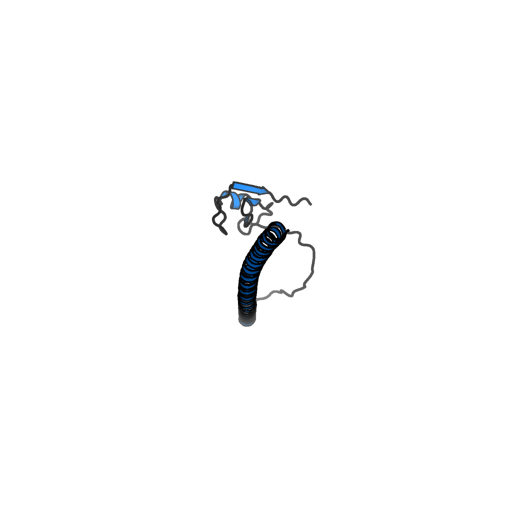722 28.021 -24.939 1.00 33.28 89 VAL A CA 1
ATOM 730 C C . VAL A 1 89 ? 24.212 27.872 -25.058 1.00 33.28 89 VAL A C 1
ATOM 732 O O . VAL A 1 89 ? 23.689 26.937 -25.659 1.00 33.28 89 VAL A O 1
ATOM 735 N N . ARG A 1 90 ? 23.536 28.756 -24.334 1.00 38.38 90 ARG A N 1
ATOM 736 C CA . ARG A 1 90 ? 22.100 28.851 -24.092 1.00 38.38 90 ARG A CA 1
ATOM 737 C C . ARG A 1 90 ? 21.257 28.385 -25.284 1.00 38.38 90 ARG A C 1
ATOM 739 O O . ARG A 1 90 ? 21.395 28.877 -26.395 1.00 38.38 90 ARG A O 1
ATOM 746 N N . ARG A 1 91 ? 20.349 27.445 -25.001 1.00 43.44 91 ARG A N 1
ATOM 747 C CA . ARG A 1 91 ? 19.260 27.000 -25.879 1.00 43.44 91 ARG A CA 1
ATOM 748 C C . ARG A 1 91 ? 18.364 28.187 -26.254 1.00 43.44 91 ARG A C 1
ATOM 750 O O . ARG A 1 91 ? 17.299 28.365 -25.668 1.00 43.44 91 ARG A O 1
ATOM 757 N N . GLU A 1 92 ? 18.737 28.931 -27.281 1.00 43.78 92 GLU A N 1
ATOM 758 C CA . GLU A 1 92 ? 17.755 29.570 -28.149 1.00 43.78 92 GLU A CA 1
ATOM 759 C C . GLU A 1 92 ? 17.180 28.460 -29.028 1.00 43.78 92 GLU A C 1
ATOM 761 O O . GLU A 1 92 ? 17.747 28.041 -30.037 1.00 43.78 92 GLU A O 1
ATOM 766 N N . LYS A 1 93 ? 16.091 27.855 -28.536 1.00 50.72 93 LYS A N 1
ATOM 767 C CA . LYS A 1 93 ? 15.366 26.784 -29.225 1.00 50.72 93 LYS A CA 1
ATOM 768 C C . LYS A 1 93 ? 14.682 27.376 -30.455 1.00 50.72 93 LYS A C 1
ATOM 770 O O . LYS A 1 93 ? 13.491 27.680 -30.427 1.00 50.72 93 LYS A O 1
ATOM 775 N N . ASN A 1 94 ? 15.428 27.493 -31.543 1.00 52.28 94 ASN A N 1
ATOM 776 C CA . ASN A 1 94 ? 14.863 27.682 -32.868 1.00 52.28 94 ASN A CA 1
ATOM 777 C C . ASN A 1 94 ? 14.161 26.375 -33.257 1.00 52.28 94 ASN A C 1
ATOM 779 O O . ASN A 1 94 ? 14.759 25.456 -33.812 1.00 52.28 94 ASN A O 1
ATOM 783 N N . LEU A 1 95 ? 12.894 26.250 -32.848 1.00 57.16 95 LEU A N 1
ATOM 784 C CA . LEU A 1 95 ? 12.033 25.118 -33.170 1.00 57.16 95 LEU A CA 1
ATOM 785 C C . LEU A 1 95 ? 11.766 25.142 -34.676 1.00 57.16 95 LEU A C 1
ATOM 787 O O . LEU A 1 95 ? 10.992 25.950 -35.187 1.00 57.16 95 LEU A O 1
ATOM 791 N N . PHE A 1 96 ? 12.453 24.264 -35.392 1.00 57.88 96 PHE A N 1
ATOM 792 C CA . PHE A 1 96 ? 12.363 24.170 -36.837 1.00 57.88 96 PHE A CA 1
ATOM 793 C C . PHE A 1 96 ? 11.446 23.021 -37.235 1.00 57.88 96 PHE A C 1
ATOM 795 O O . PHE A 1 96 ? 11.571 21.901 -36.735 1.00 57.88 96 PHE A O 1
ATOM 802 N N . CYS A 1 97 ? 10.519 23.270 -38.158 1.00 62.56 97 CYS A N 1
ATOM 803 C CA . CYS A 1 97 ? 9.736 22.187 -38.731 1.00 62.56 97 CYS A CA 1
ATOM 804 C C . CYS A 1 97 ? 10.583 21.440 -39.768 1.00 62.56 97 CYS A C 1
ATOM 806 O O . CYS A 1 97 ? 10.877 21.992 -40.824 1.00 62.56 97 CYS A O 1
ATOM 808 N N . SER A 1 98 ? 10.912 20.171 -39.513 1.00 62.22 98 SER A N 1
ATOM 809 C CA . SER A 1 98 ? 11.681 19.334 -40.452 1.00 62.22 98 SER A CA 1
ATOM 810 C C . SER A 1 98 ? 11.045 19.242 -41.852 1.00 62.22 98 SER A C 1
ATOM 812 O O . SER A 1 98 ? 11.767 19.195 -42.844 1.00 62.22 98 SER A O 1
ATOM 814 N N . LYS A 1 99 ? 9.706 19.305 -41.953 1.00 60.62 99 LYS A N 1
ATOM 815 C CA . LYS A 1 99 ? 8.986 19.229 -43.237 1.00 60.62 99 LYS A CA 1
ATOM 816 C C . LYS A 1 99 ? 9.072 20.502 -44.076 1.00 60.62 99 LYS A C 1
ATOM 818 O O . LYS A 1 99 ? 9.271 20.414 -45.278 1.00 60.62 99 LYS A O 1
ATOM 823 N N . TYR A 1 100 ? 8.893 21.667 -43.458 1.00 62.56 100 TYR A N 1
ATOM 824 C CA . TYR A 1 100 ? 8.787 22.934 -44.193 1.00 62.56 100 TYR A CA 1
ATOM 825 C C . TYR A 1 100 ? 10.039 23.794 -44.104 1.00 62.56 100 TYR A C 1
ATOM 827 O O . TYR A 1 100 ? 10.129 24.807 -44.782 1.00 62.56 100 TYR A O 1
ATOM 835 N N . LYS A 1 101 ? 11.011 23.395 -43.278 1.00 57.94 101 LYS A N 1
ATOM 836 C CA . LYS A 1 101 ? 12.248 24.131 -43.044 1.00 57.94 101 LYS A CA 1
ATOM 837 C C . LYS A 1 101 ? 12.029 25.632 -42.774 1.00 57.94 101 LYS A C 1
ATOM 839 O O . LYS A 1 101 ? 12.830 26.479 -43.156 1.00 57.94 101 LYS A O 1
ATOM 844 N N . THR A 1 102 ? 10.929 25.964 -42.101 1.00 55.59 102 THR A N 1
ATOM 845 C CA . THR A 1 102 ? 10.583 27.330 -41.705 1.00 55.59 102 THR A CA 1
ATOM 846 C C . THR A 1 102 ? 10.732 27.490 -40.201 1.00 55.59 102 THR A C 1
ATOM 848 O O . THR A 1 102 ? 10.277 26.639 -39.424 1.00 55.59 102 THR A O 1
ATOM 851 N N . HIS A 1 103 ? 11.314 28.614 -39.787 1.00 56.06 103 HIS A N 1
ATOM 852 C CA . HIS A 1 103 ? 11.298 29.083 -38.402 1.00 56.06 103 HIS A CA 1
ATOM 853 C C . HIS A 1 103 ? 9.840 29.298 -37.995 1.00 56.06 103 HIS A C 1
ATOM 855 O O . HIS A 1 103 ? 9.159 30.152 -38.557 1.00 56.06 103 HIS A O 1
ATOM 861 N N . THR A 1 104 ? 9.291 28.428 -37.148 1.00 57.97 104 THR A N 1
ATOM 862 C CA . THR A 1 104 ? 7.846 28.420 -36.898 1.00 57.97 104 THR A CA 1
ATOM 863 C C . THR A 1 104 ? 7.558 28.440 -35.411 1.00 57.97 104 THR A C 1
ATOM 865 O O . THR A 1 104 ? 7.870 27.496 -34.692 1.00 57.97 104 THR A O 1
ATOM 868 N N . LEU A 1 105 ? 6.920 29.532 -34.980 1.00 61.19 105 LEU A N 1
ATOM 869 C CA . LEU A 1 105 ? 6.296 29.705 -33.669 1.00 61.19 105 LEU A CA 1
ATOM 870 C C . LEU A 1 105 ? 5.413 28.472 -33.400 1.00 61.19 105 LEU A C 1
ATOM 872 O O . LEU A 1 105 ? 4.402 28.253 -34.075 1.00 61.19 105 LEU A O 1
ATOM 876 N N . GLY A 1 106 ? 5.885 27.585 -32.523 1.00 76.19 106 GLY A N 1
ATOM 877 C CA . GLY A 1 106 ? 5.345 26.237 -32.359 1.00 76.19 106 GLY A CA 1
ATOM 878 C C . GLY A 1 106 ? 3.960 26.251 -31.719 1.00 76.19 106 GLY A C 1
ATOM 879 O O . GLY A 1 106 ? 3.694 27.023 -30.811 1.00 76.19 106 GLY A O 1
ATOM 880 N N . VAL A 1 107 ? 3.069 25.379 -32.167 1.00 79.12 107 VAL A N 1
ATOM 881 C CA . VAL A 1 107 ? 1.711 25.225 -31.648 1.00 79.12 107 VAL A CA 1
ATOM 882 C C . VAL A 1 107 ? 1.621 23.930 -30.846 1.00 79.12 107 VAL A C 1
ATOM 884 O O . VAL A 1 107 ? 1.949 22.866 -31.368 1.00 79.12 107 VAL A O 1
ATOM 887 N N . LEU A 1 108 ? 1.170 24.001 -29.593 1.00 83.25 108 LEU A N 1
ATOM 888 C CA . LEU A 1 108 ? 1.011 22.854 -28.692 1.00 83.25 108 LEU A CA 1
ATOM 889 C C . LEU A 1 108 ? -0.432 22.326 -28.708 1.00 83.25 108 LEU A C 1
ATOM 891 O O . LEU A 1 108 ? -1.368 23.103 -28.534 1.00 83.25 108 LEU A O 1
ATOM 895 N N . VAL A 1 109 ? -0.617 21.011 -28.866 1.00 82.69 109 VAL A N 1
ATOM 896 C CA . VAL A 1 109 ? -1.945 20.367 -28.932 1.00 82.69 109 VAL A CA 1
ATOM 897 C C . VAL A 1 109 ? -2.548 20.168 -27.536 1.00 82.69 109 VAL A C 1
ATOM 899 O O . VAL A 1 109 ? -1.934 19.540 -26.673 1.00 82.69 109 VAL A O 1
ATOM 902 N N . LEU A 1 110 ? -3.781 20.636 -27.317 1.00 83.75 110 LEU A N 1
ATOM 903 C CA . LEU A 1 110 ? -4.530 20.449 -26.069 1.00 83.75 110 LEU A CA 1
ATOM 904 C C . LEU A 1 110 ? -5.638 19.383 -26.188 1.00 83.75 110 LEU A C 1
ATOM 906 O O . LEU A 1 110 ? -6.249 19.255 -27.254 1.00 83.75 110 LEU A O 1
ATOM 910 N N . PRO A 1 111 ? -5.946 18.660 -25.089 1.00 84.69 111 PRO A N 1
ATOM 911 C CA . PRO A 1 111 ? -5.458 18.918 -23.725 1.00 84.69 111 PRO A CA 1
ATOM 912 C C . PRO A 1 111 ? -4.194 18.144 -23.325 1.00 84.69 111 PRO A C 1
ATOM 914 O O . PRO A 1 111 ? -3.560 18.509 -22.341 1.00 84.69 111 PRO A O 1
ATOM 917 N N . CYS A 1 112 ? -3.786 17.128 -24.085 1.00 90.00 112 CYS A N 1
ATOM 918 C CA . CYS A 1 112 ? -2.697 16.230 -23.687 1.00 90.00 112 CYS A CA 1
ATOM 919 C C . CYS A 1 112 ? -1.281 16.835 -23.718 1.00 90.00 112 CYS A C 1
ATOM 921 O O . CYS A 1 112 ? -0.397 16.306 -23.057 1.00 90.00 112 CYS A O 1
ATOM 923 N N . ARG A 1 113 ? -1.032 17.913 -24.476 1.00 86.12 113 ARG A N 1
ATOM 924 C CA . ARG A 1 113 ? 0.275 18.602 -24.578 1.00 86.12 113 ARG A CA 1
ATOM 925 C C . ARG A 1 113 ? 1.455 17.730 -25.031 1.00 86.12 113 ARG A C 1
ATOM 927 O O . ARG A 1 113 ? 2.596 18.166 -24.944 1.00 86.12 113 ARG A O 1
ATOM 934 N N . HIS A 1 114 ? 1.212 16.530 -25.552 1.00 86.38 114 HIS A N 1
ATOM 935 C CA . HIS A 1 114 ? 2.289 15.618 -25.946 1.00 86.38 114 HIS A CA 1
ATOM 936 C C . HIS A 1 114 ? 2.999 16.020 -27.246 1.00 86.38 114 HIS A C 1
ATOM 938 O O . HIS A 1 114 ? 4.105 15.558 -27.504 1.00 86.38 114 HIS A O 1
ATOM 944 N N . LEU A 1 115 ? 2.373 16.858 -28.078 1.00 81.38 115 LEU A N 1
ATOM 945 C CA . LEU A 1 115 ? 2.896 17.224 -29.390 1.00 81.38 115 LEU A CA 1
ATOM 946 C C . LEU A 1 115 ? 2.884 18.740 -29.594 1.00 81.38 115 LEU A C 1
ATOM 948 O O . LEU A 1 115 ? 1.834 19.375 -29.463 1.00 81.38 115 LEU A O 1
ATOM 952 N N . SER A 1 116 ? 4.035 19.290 -29.988 1.00 78.81 116 SER A N 1
ATOM 953 C CA . SER A 1 116 ? 4.161 20.623 -30.577 1.00 78.81 116 SER A CA 1
ATOM 954 C C . SER A 1 116 ? 4.496 20.516 -32.069 1.00 78.81 116 SER A C 1
ATOM 956 O O . SER A 1 116 ? 5.258 19.649 -32.491 1.00 78.81 116 SER A O 1
ATOM 958 N N . SER A 1 117 ? 3.889 21.363 -32.899 1.00 76.50 117 SER A N 1
ATOM 959 C CA . SER A 1 117 ? 4.115 21.372 -34.352 1.00 76.50 117 SER A CA 1
ATOM 960 C C . SER A 1 117 ? 3.919 22.772 -34.934 1.00 76.50 117 SER A C 1
ATOM 962 O O . SER A 1 117 ? 3.340 23.636 -34.284 1.00 76.50 117 SER A O 1
ATOM 964 N N . CYS A 1 118 ? 4.402 23.041 -36.148 1.00 82.06 118 CYS A N 1
ATOM 965 C CA . CYS A 1 118 ? 4.106 24.315 -36.810 1.00 82.06 118 CYS A CA 1
ATOM 966 C C . CYS A 1 118 ? 2.610 24.427 -37.163 1.00 82.06 118 CYS A C 1
ATOM 968 O O . CYS A 1 118 ? 1.913 23.414 -37.255 1.00 82.06 118 CYS A O 1
ATOM 970 N N . LYS A 1 119 ? 2.116 25.648 -37.426 1.00 78.38 119 LYS A N 1
ATOM 971 C CA . LYS A 1 119 ? 0.697 25.896 -37.763 1.00 78.38 119 LYS A CA 1
ATOM 972 C C . LYS A 1 119 ? 0.188 25.009 -38.913 1.00 78.38 119 LYS A C 1
ATOM 974 O O . LYS A 1 119 ? -0.900 24.451 -38.802 1.00 78.38 119 LYS A O 1
ATOM 979 N N . ALA A 1 120 ? 0.999 24.809 -39.956 1.00 78.38 120 ALA A N 1
ATOM 980 C CA . ALA A 1 120 ? 0.654 23.965 -41.104 1.00 78.38 120 ALA A CA 1
ATOM 981 C C . ALA A 1 120 ? 0.512 22.478 -40.730 1.00 78.38 120 ALA A C 1
ATOM 983 O O . ALA A 1 120 ? -0.494 21.850 -41.046 1.00 78.38 120 ALA A O 1
ATOM 984 N N . CYS A 1 121 ? 1.479 21.916 -39.997 1.00 80.44 121 CYS A N 1
ATOM 985 C CA . CYS A 1 121 ? 1.404 20.528 -39.532 1.00 80.44 121 CYS A CA 1
ATOM 986 C C . CYS A 1 121 ? 0.264 20.322 -38.528 1.00 80.44 121 CYS A C 1
ATOM 988 O O . CYS A 1 121 ? -0.397 19.289 -38.555 1.00 80.44 121 CYS A O 1
ATOM 990 N N . ASN A 1 122 ? -0.010 21.317 -37.684 1.00 80.81 122 ASN A N 1
ATOM 991 C CA . ASN A 1 122 ? -1.113 21.276 -36.735 1.00 80.81 122 ASN A CA 1
ATOM 992 C C . ASN A 1 122 ? -2.492 21.262 -37.417 1.00 80.81 122 ASN A C 1
ATOM 994 O O . ASN A 1 122 ? -3.422 20.672 -36.869 1.00 80.81 122 ASN A O 1
ATOM 998 N N . ALA A 1 123 ? -2.655 21.903 -38.579 1.00 80.56 123 ALA A N 1
ATOM 999 C CA . ALA A 1 123 ? -3.925 21.913 -39.314 1.00 80.56 123 ALA A CA 1
ATOM 1000 C C . ALA A 1 123 ? -4.338 20.510 -39.797 1.00 80.56 123 ALA A C 1
ATOM 1002 O O . ALA A 1 123 ? -5.524 20.199 -39.849 1.00 80.56 123 ALA A O 1
ATOM 1003 N N . LEU A 1 124 ? -3.357 19.646 -40.069 1.00 82.00 124 LEU A N 1
ATOM 1004 C CA . LEU A 1 124 ? -3.570 18.265 -40.509 1.00 82.00 124 LEU A CA 1
ATOM 1005 C C . LEU A 1 124 ? -3.875 17.298 -39.351 1.00 82.00 124 LEU A C 1
ATOM 1007 O O . LEU A 1 124 ? -4.184 16.133 -39.586 1.00 82.00 124 LEU A O 1
ATOM 1011 N N . LEU A 1 125 ? -3.782 17.756 -38.100 1.00 81.94 125 LEU A N 1
ATOM 1012 C CA . LEU A 1 125 ? -3.949 16.922 -36.913 1.00 81.94 125 LEU A CA 1
ATOM 1013 C C . LEU A 1 125 ? -5.305 17.178 -36.252 1.00 81.94 125 LEU A C 1
ATOM 1015 O O . LEU A 1 125 ? -5.572 18.282 -35.774 1.00 81.94 125 LEU A O 1
ATOM 1019 N N . GLN A 1 126 ? -6.127 16.129 -36.178 1.00 85.44 126 GLN A N 1
ATOM 1020 C CA . GLN A 1 126 ? -7.398 16.109 -35.435 1.00 85.44 126 GLN A CA 1
ATOM 1021 C C . GLN A 1 126 ? -7.279 15.381 -34.088 1.00 85.44 126 GLN A C 1
ATOM 1023 O O . GLN A 1 126 ? -8.041 15.637 -33.156 1.00 85.44 126 GLN A O 1
ATOM 1028 N N . THR A 1 127 ? -6.285 14.506 -33.947 1.00 87.56 127 THR A N 1
ATOM 1029 C CA . THR A 1 127 ? -5.991 13.754 -32.724 1.00 87.56 127 THR A CA 1
ATOM 1030 C C . THR A 1 127 ? -4.499 13.810 -32.415 1.00 87.56 127 THR A C 1
ATOM 1032 O O . THR A 1 127 ? -3.662 14.073 -33.282 1.00 87.56 127 THR A O 1
ATOM 1035 N N . CYS A 1 128 ? -4.149 13.592 -31.151 1.00 85.25 128 CYS A N 1
ATOM 1036 C CA . CYS A 1 128 ? -2.765 13.444 -30.741 1.00 85.25 128 CYS A CA 1
ATOM 1037 C C . CYS A 1 128 ? -2.248 12.057 -31.157 1.00 85.25 128 CYS A C 1
ATOM 1039 O O . CYS A 1 128 ? -2.779 11.062 -30.665 1.00 85.25 128 CYS A O 1
ATOM 1041 N N . PRO A 1 129 ? -1.174 11.955 -31.958 1.00 84.75 129 PRO A N 1
ATOM 1042 C CA . PRO A 1 129 ? -0.633 10.660 -32.373 1.00 84.75 129 PRO A CA 1
ATOM 1043 C C . PRO A 1 129 ? -0.018 9.857 -31.215 1.00 84.75 129 PRO A C 1
ATOM 1045 O O . PRO A 1 129 ? 0.162 8.655 -31.339 1.00 84.75 129 PRO A O 1
ATOM 1048 N N . ILE A 1 130 ? 0.296 10.505 -30.087 1.00 85.56 130 ILE A N 1
ATOM 1049 C CA . ILE A 1 130 ? 0.942 9.860 -28.933 1.00 85.56 130 ILE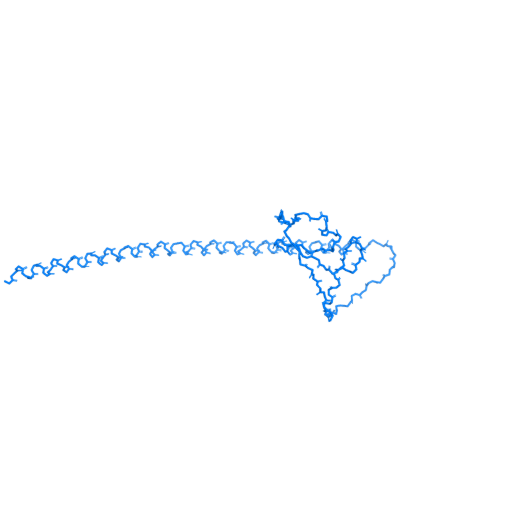 A CA 1
ATOM 1050 C C . ILE A 1 130 ? -0.081 9.179 -28.018 1.00 85.56 130 ILE A C 1
ATOM 1052 O O . ILE A 1 130 ? 0.200 8.133 -27.450 1.00 85.56 130 ILE A O 1
ATOM 1056 N N . CYS A 1 131 ? -1.267 9.769 -27.851 1.00 89.81 131 CYS A N 1
ATOM 1057 C CA . CYS A 1 131 ? -2.257 9.280 -26.882 1.00 89.81 131 CYS A CA 1
ATOM 1058 C C . CYS A 1 131 ? -3.671 9.115 -27.453 1.00 89.81 131 CYS A C 1
ATOM 1060 O O . CYS A 1 131 ? -4.606 8.866 -26.701 1.00 89.81 131 CYS A O 1
ATOM 1062 N N . GLY A 1 132 ? -3.859 9.321 -28.759 1.00 84.50 132 GLY A N 1
ATOM 1063 C CA . GLY A 1 132 ? -5.154 9.226 -29.444 1.00 84.50 132 GLY A CA 1
ATOM 1064 C C . GLY A 1 132 ? -6.159 10.328 -29.092 1.00 84.50 132 GLY A C 1
ATOM 1065 O O . GLY A 1 132 ? -7.234 10.396 -29.680 1.00 84.50 132 GLY A O 1
ATOM 1066 N N . MET A 1 133 ? -5.833 11.215 -28.150 1.00 86.25 133 MET A N 1
ATOM 1067 C CA . MET A 1 133 ? -6.765 12.211 -27.633 1.00 86.25 133 MET A CA 1
ATOM 1068 C C . MET A 1 133 ? -7.145 13.253 -28.690 1.00 86.25 133 MET A C 1
ATOM 1070 O O . MET A 1 133 ? -6.267 13.842 -29.325 1.00 86.25 133 MET A O 1
ATOM 1074 N N . ALA A 1 134 ? -8.447 13.513 -28.843 1.00 87.56 134 ALA A N 1
ATOM 1075 C CA . ALA A 1 134 ? -8.961 14.521 -29.765 1.00 87.56 134 ALA A CA 1
ATOM 1076 C C . ALA A 1 134 ? -8.428 15.919 -29.426 1.00 87.56 134 ALA A C 1
ATOM 1078 O O . ALA A 1 134 ? -8.442 16.349 -28.267 1.00 87.56 134 ALA A O 1
ATOM 1079 N N . LYS A 1 135 ? -7.972 16.627 -30.458 1.00 85.56 135 LYS A N 1
ATOM 1080 C CA . LYS A 1 135 ? -7.531 18.015 -30.368 1.00 85.56 135 LYS A CA 1
ATOM 1081 C C . LYS A 1 135 ? -8.742 18.895 -30.080 1.00 85.56 135 LYS A C 1
ATOM 1083 O O . LYS A 1 135 ? -9.681 18.940 -30.865 1.00 85.56 135 LYS A O 1
ATOM 1088 N N . LYS A 1 136 ? -8.702 19.616 -28.960 1.00 86.31 136 LYS A N 1
ATOM 1089 C CA . LYS A 1 136 ? -9.769 20.555 -28.559 1.00 86.31 136 LYS A CA 1
ATOM 1090 C C . LYS A 1 136 ? -9.332 22.013 -28.583 1.00 86.31 136 LYS A C 1
ATOM 1092 O O . LYS A 1 136 ? -10.159 22.909 -28.510 1.00 86.31 136 LYS A O 1
ATOM 1097 N N . GLY A 1 137 ? -8.032 22.251 -28.672 1.00 82.50 137 GLY A N 1
ATOM 1098 C CA . GLY A 1 137 ? -7.474 23.590 -28.675 1.00 82.50 137 GLY A CA 1
ATOM 1099 C C . GLY A 1 137 ? -5.978 23.554 -28.900 1.00 82.50 137 GLY A C 1
ATOM 1100 O O . GLY A 1 137 ? -5.362 22.482 -28.952 1.00 82.50 137 GLY A O 1
ATOM 1101 N N . ILE A 1 138 ? -5.408 24.742 -29.041 1.00 82.94 138 ILE A N 1
ATOM 1102 C CA . ILE A 1 138 ? -3.986 24.923 -29.259 1.00 82.94 138 ILE A CA 1
ATOM 1103 C C . ILE A 1 138 ? -3.447 26.112 -28.473 1.00 82.94 138 ILE A C 1
ATOM 1105 O O . ILE A 1 138 ? -4.171 27.076 -28.247 1.00 82.94 138 ILE A O 1
ATOM 1109 N N . ILE A 1 139 ? -2.175 26.042 -28.082 1.00 82.06 139 ILE A N 1
ATOM 1110 C CA . ILE A 1 139 ? -1.440 27.181 -27.520 1.00 82.06 139 ILE A CA 1
ATOM 1111 C C . ILE A 1 139 ? -0.322 27.540 -28.490 1.00 82.06 139 ILE A C 1
ATOM 1113 O O . ILE A 1 139 ? 0.489 26.679 -28.834 1.00 82.06 139 ILE A O 1
ATOM 1117 N N . GLU A 1 140 ? -0.283 28.797 -28.927 1.00 80.69 140 GLU A N 1
ATOM 1118 C CA . GLU A 1 140 ? 0.841 29.325 -29.696 1.00 80.69 140 GLU A CA 1
ATOM 1119 C C . GLU A 1 140 ? 1.998 29.646 -28.747 1.00 80.69 140 GLU A C 1
ATOM 1121 O O . GLU A 1 140 ? 1.849 30.397 -27.786 1.00 80.69 140 GLU A O 1
ATOM 1126 N N . ILE A 1 141 ? 3.159 29.054 -29.008 1.00 71.12 141 ILE A N 1
ATOM 1127 C CA . ILE A 1 141 ? 4.396 29.324 -28.287 1.00 71.12 141 ILE A CA 1
ATOM 1128 C C . ILE A 1 141 ? 5.042 30.521 -28.981 1.00 71.12 141 ILE A C 1
ATOM 1130 O O . ILE A 1 141 ? 5.720 30.382 -30.002 1.00 71.12 141 ILE A O 1
ATOM 1134 N N . GLN A 1 142 ? 4.772 31.711 -28.449 1.00 62.50 142 GLN A N 1
ATOM 1135 C CA . GLN A 1 142 ? 5.464 32.930 -28.843 1.00 62.50 142 GLN A CA 1
ATOM 1136 C C . GLN A 1 142 ? 6.825 32.959 -28.141 1.00 62.50 142 GLN A C 1
ATOM 1138 O O . GLN A 1 142 ? 6.891 33.051 -26.916 1.00 62.50 142 GLN A O 1
ATOM 1143 N N . ASN A 1 143 ? 7.913 32.864 -28.907 1.00 55.53 143 ASN A N 1
ATOM 1144 C CA . ASN A 1 143 ? 9.227 33.250 -28.404 1.00 55.53 143 ASN A CA 1
ATOM 1145 C C . ASN A 1 143 ? 9.245 34.784 -28.376 1.00 55.53 143 ASN A C 1
ATOM 1147 O O . ASN A 1 143 ? 9.480 35.414 -29.405 1.00 55.53 143 ASN A O 1
ATOM 1151 N N . LEU A 1 144 ? 8.917 35.376 -27.227 1.00 45.31 144 LEU A N 1
ATOM 1152 C CA . LEU A 1 144 ? 9.286 36.761 -26.945 1.00 45.31 144 LEU A CA 1
ATOM 1153 C C . LEU A 1 144 ? 10.814 36.791 -26.849 1.00 45.31 144 LEU A C 1
ATOM 1155 O O . LEU A 1 144 ? 11.388 36.086 -26.016 1.00 45.31 144 LEU A O 1
ATOM 1159 N N . ILE A 1 145 ? 11.436 37.521 -27.774 1.00 46.50 145 ILE A N 1
ATOM 1160 C CA . ILE A 1 145 ? 12.826 37.974 -27.656 1.00 46.50 145 ILE A CA 1
ATOM 1161 C C . ILE A 1 145 ? 12.890 38.958 -26.489 1.00 46.50 145 ILE A C 1
ATOM 1163 O O . ILE A 1 145 ? 11.967 39.803 -26.406 1.00 46.50 145 ILE A O 1
#

Organism: Medicago truncatula (NCBI:txid3880)

InterPro domains:
  IPR013083 Zinc finger, RING/FYVE/PHD-type [G3DSA:3.30.40.10] (68-142)

Radius of gyration: 34.25 Å; chains: 1; bounding box: 65×45×100 Å

Foldseek 3Di:
DVVVVVVVVVVVVVVVVVVVVVVVVVVVVVVVVVVVVVVVVVVVVVVVVVVVVVVVVVVVVVVVVVVVVVVVPPDDDDDDDDDDDDDPDDPPPQPAAPVPRDSAQWKAFPDVRPDIDHPVVVVVDQADPVPRHGGPDIDGRDPDD